Protein AF-A0A3B8WG36-F1 (afdb_monomer)

Nearest PDB structures (foldseek):
  2zdi-assembly1_B-2  TM=5.752E-01  e=4.398E+00  Pyrococcus horikoshii
  7kld-assembly1_A-2  TM=3.829E-01  e=3.594E+00  Staphylococcus aureus
  7jvs-assembly1_D  TM=3.940E-01  e=5.030E+00  Staphylococcus aureus
  7kld-assembly1_B  TM=3.792E-01  e=7.530E+00  Staphylococcus aureus

Solvent-accessible surface area (backbone atoms only — not comparable to full-atom values): 5526 Å² total; per-residue (Å²): 139,88,62,72,47,78,42,79,43,51,72,69,74,76,45,77,57,81,57,57,78,45,74,41,89,44,99,93,45,71,44,74,45,56,43,57,38,66,70,54,48,52,55,47,51,54,50,47,52,54,50,53,50,52,52,54,49,53,32,55,76,67,70,32,55,73,48,82,43,53,73,87,50,62,63,72,64,55,49,50,70,57,16,50,99,79,76,45,76,129

Structure (mmCIF, N/CA/C/O backbone):
data_AF-A0A3B8WG36-F1
#
_entry.id   AF-A0A3B8WG36-F1
#
loop_
_atom_site.group_PDB
_atom_site.id
_atom_site.type_symbol
_atom_site.label_atom_id
_atom_site.label_alt_id
_atom_site.label_comp_id
_atom_site.label_asym_id
_atom_site.label_entity_id
_atom_site.label_seq_id
_atom_site.pdbx_PDB_ins_code
_atom_site.Cartn_x
_atom_site.Cartn_y
_atom_site.Cartn_z
_atom_site.occupancy
_atom_site.B_iso_or_equiv
_atom_site.auth_seq_id
_atom_site.auth_comp_id
_atom_site.auth_asym_id
_atom_site.auth_atom_id
_atom_site.pdbx_PDB_model_num
ATOM 1 N N . ASN A 1 1 ? -15.357 -6.067 22.396 1.00 57.97 1 ASN A N 1
ATOM 2 C CA . ASN A 1 1 ? -14.125 -6.293 21.614 1.00 57.97 1 ASN A CA 1
ATOM 3 C C . ASN A 1 1 ? -14.239 -5.556 20.298 1.00 57.97 1 ASN A C 1
ATOM 5 O O . ASN A 1 1 ? -14.958 -6.023 19.429 1.00 57.97 1 ASN A O 1
ATOM 9 N N . SER A 1 2 ? -13.616 -4.385 20.187 1.00 69.69 2 SER A N 1
ATOM 10 C CA . SER A 1 2 ? -13.455 -3.682 18.913 1.00 69.69 2 SER A CA 1
ATOM 11 C C . SER A 1 2 ? -12.106 -4.073 18.311 1.00 69.69 2 SER A C 1
ATOM 13 O O . SER A 1 2 ? -11.110 -4.161 19.029 1.00 69.69 2 SER A O 1
ATOM 15 N N . VAL A 1 3 ? -12.093 -4.361 17.011 1.00 78.56 3 VAL A N 1
ATOM 16 C CA . VAL A 1 3 ? -10.879 -4.643 16.239 1.00 78.56 3 VAL A CA 1
ATOM 17 C C . VAL A 1 3 ? -10.686 -3.484 15.274 1.00 78.56 3 VAL A C 1
ATOM 19 O O . VAL A 1 3 ? -11.631 -3.079 14.600 1.00 78.56 3 VAL A O 1
ATOM 22 N N . SER A 1 4 ? -9.465 -2.967 15.211 1.00 80.44 4 SER A N 1
ATOM 23 C CA . SER A 1 4 ? -9.081 -1.902 14.289 1.00 80.44 4 SER A CA 1
ATOM 24 C C . SER A 1 4 ? -7.836 -2.339 13.525 1.00 80.44 4 SER A C 1
ATOM 26 O O . SER A 1 4 ? -6.996 -3.062 14.064 1.00 80.44 4 SER A O 1
ATOM 28 N N . ALA A 1 5 ? -7.727 -1.920 12.269 1.00 83.62 5 ALA A N 1
ATOM 29 C CA . ALA A 1 5 ? -6.633 -2.281 11.382 1.00 83.62 5 ALA A CA 1
ATOM 30 C C . ALA A 1 5 ? -5.731 -1.071 11.112 1.00 83.62 5 ALA A C 1
ATOM 32 O O . ALA A 1 5 ? -6.207 0.027 10.826 1.00 83.62 5 ALA A O 1
ATOM 33 N N . ILE A 1 6 ? -4.418 -1.290 11.155 1.00 84.75 6 ILE A N 1
ATOM 34 C CA . ILE A 1 6 ? -3.434 -0.341 10.632 1.00 84.75 6 ILE A CA 1
ATOM 35 C C . ILE A 1 6 ? -2.780 -1.002 9.438 1.00 84.75 6 ILE A C 1
ATOM 37 O O . ILE A 1 6 ? -2.217 -2.092 9.549 1.00 84.75 6 ILE A O 1
ATOM 41 N N . ARG A 1 7 ? -2.867 -0.337 8.296 1.00 85.81 7 ARG A N 1
ATOM 42 C CA . ARG A 1 7 ? -2.242 -0.779 7.067 1.00 85.81 7 ARG A CA 1
ATOM 43 C C . ARG A 1 7 ? -0.968 0.012 6.842 1.00 85.81 7 ARG A C 1
ATOM 45 O O . ARG A 1 7 ? -1.020 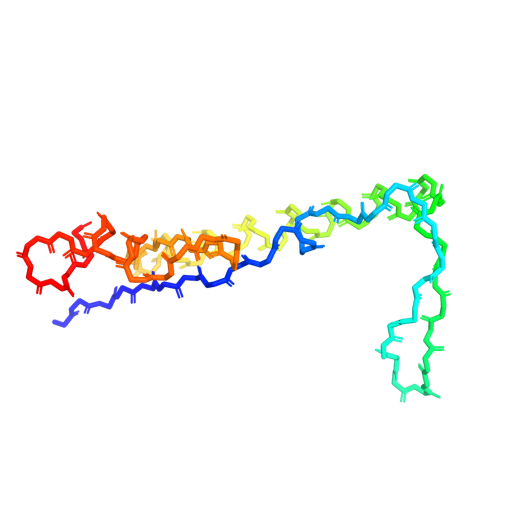1.229 6.731 1.00 85.81 7 ARG A O 1
ATOM 52 N N . ILE A 1 8 ? 0.152 -0.685 6.728 1.00 84.38 8 ILE A N 1
ATOM 53 C CA . ILE A 1 8 ? 1.419 -0.095 6.299 1.00 84.38 8 ILE A CA 1
ATOM 54 C C . ILE A 1 8 ? 1.481 -0.241 4.781 1.00 84.38 8 ILE A C 1
ATOM 56 O O . ILE A 1 8 ? 1.249 -1.336 4.272 1.00 84.38 8 ILE A O 1
ATOM 60 N N . GLN A 1 9 ? 1.727 0.855 4.071 1.00 83.69 9 GLN A N 1
ATOM 61 C CA . GLN A 1 9 ? 1.751 0.874 2.614 1.00 83.69 9 GLN A CA 1
ATOM 62 C C . GLN A 1 9 ? 2.965 1.647 2.108 1.00 83.69 9 GLN A C 1
ATOM 64 O O . GLN A 1 9 ? 3.219 2.770 2.544 1.00 83.69 9 GLN A O 1
ATOM 69 N N . ASP A 1 10 ? 3.680 1.066 1.149 1.00 81.12 10 ASP A N 1
ATOM 70 C CA . ASP A 1 10 ? 4.758 1.757 0.449 1.00 81.12 10 ASP A CA 1
ATOM 71 C C . ASP A 1 10 ? 4.216 2.529 -0.771 1.00 81.12 10 ASP A C 1
ATOM 73 O O . ASP A 1 10 ? 3.362 2.008 -1.497 1.00 81.12 10 ASP A O 1
ATOM 77 N N . PRO A 1 11 ? 4.667 3.765 -1.057 1.00 75.75 11 PRO A N 1
ATOM 78 C CA . PRO A 1 11 ? 4.256 4.479 -2.266 1.00 75.75 11 PRO A CA 1
ATOM 79 C C . PRO A 1 11 ? 4.542 3.722 -3.569 1.00 75.75 11 PRO A C 1
ATOM 81 O O . PRO A 1 11 ? 3.783 3.869 -4.528 1.00 75.75 11 PRO A O 1
ATOM 84 N N . LEU A 1 12 ? 5.587 2.890 -3.606 1.00 74.38 12 LEU A N 1
ATOM 85 C CA . LEU A 1 12 ? 5.915 2.052 -4.761 1.00 74.38 12 LEU A CA 1
ATOM 86 C C . LEU A 1 12 ? 4.894 0.928 -4.985 1.00 74.38 12 LEU A C 1
ATOM 88 O O . LEU A 1 12 ? 4.796 0.399 -6.090 1.00 74.38 12 LEU A O 1
ATOM 92 N N . GLU A 1 13 ? 4.086 0.584 -3.979 1.00 73.62 13 GLU A N 1
ATOM 93 C CA . GLU A 1 13 ? 2.957 -0.337 -4.153 1.00 73.62 13 GLU A CA 1
ATOM 94 C C . GLU A 1 13 ? 1.778 0.333 -4.870 1.00 73.62 13 GLU A C 1
ATOM 96 O O . GLU A 1 13 ? 0.976 -0.353 -5.504 1.00 73.62 13 GLU A O 1
ATOM 101 N N . LYS A 1 14 ? 1.667 1.670 -4.801 1.00 71.31 14 LYS A N 1
ATOM 102 C CA . LYS A 1 14 ? 0.590 2.425 -5.465 1.00 71.31 14 LYS A CA 1
ATOM 103 C C . LYS A 1 14 ? 0.861 2.671 -6.937 1.00 71.31 14 LYS A C 1
ATOM 105 O O . LYS A 1 14 ? -0.078 2.689 -7.726 1.00 71.31 14 LYS A O 1
ATOM 110 N N . ALA A 1 15 ? 2.117 2.893 -7.299 1.00 71.12 15 ALA A N 1
ATOM 111 C CA . ALA A 1 15 ? 2.484 3.218 -8.663 1.00 71.12 15 ALA A CA 1
ATOM 112 C C . ALA A 1 15 ? 3.806 2.560 -9.028 1.00 71.12 15 ALA A C 1
ATOM 114 O O . ALA A 1 15 ? 4.801 2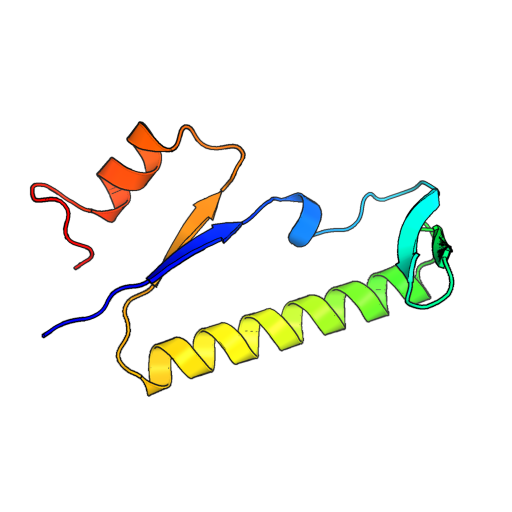.671 -8.311 1.00 71.12 15 ALA A O 1
ATOM 115 N N . LEU A 1 16 ? 3.817 1.922 -10.197 1.00 71.31 16 LEU A N 1
ATOM 116 C CA . LEU A 1 16 ? 5.066 1.499 -10.804 1.00 71.31 16 LEU A CA 1
ATOM 117 C C . LEU A 1 16 ? 5.900 2.726 -11.195 1.00 71.31 16 LEU A C 1
ATOM 119 O O . LEU A 1 16 ? 5.339 3.729 -11.649 1.00 71.31 16 LEU A O 1
ATOM 123 N N . PRO A 1 17 ? 7.235 2.640 -11.094 1.00 73.75 17 PRO A N 1
ATOM 124 C CA . PRO A 1 17 ? 8.121 3.632 -11.682 1.00 73.75 17 PRO A CA 1
ATOM 125 C C . PRO A 1 17 ? 7.836 3.801 -13.179 1.00 73.75 17 PRO A C 1
ATOM 127 O O . PRO A 1 17 ? 7.553 2.833 -13.883 1.00 73.75 17 PRO A O 1
ATOM 130 N N . SER A 1 18 ? 7.940 5.030 -13.685 1.00 69.62 18 SER A N 1
ATOM 131 C CA . SER A 1 18 ? 7.595 5.369 -15.076 1.00 69.62 18 SER A CA 1
ATOM 132 C C . SER A 1 18 ? 8.478 4.686 -16.128 1.00 69.62 18 SER A C 1
ATOM 134 O O . SER A 1 18 ? 8.108 4.618 -17.299 1.00 69.62 18 SER A O 1
ATOM 136 N N . SER A 1 19 ? 9.650 4.185 -15.731 1.00 74.25 19 SER A N 1
ATOM 137 C CA . SER A 1 19 ? 10.571 3.451 -16.595 1.00 74.25 19 SER A CA 1
ATOM 138 C C . SER A 1 19 ? 11.472 2.519 -15.784 1.00 74.25 19 SER A C 1
ATOM 140 O O . SER A 1 19 ? 11.645 2.695 -14.577 1.00 74.25 19 SER A O 1
ATOM 142 N N . GLY A 1 20 ? 12.049 1.525 -16.461 1.00 75.56 20 GLY A N 1
ATOM 143 C CA . GLY A 1 20 ? 12.999 0.579 -15.878 1.00 75.56 20 GLY A CA 1
ATOM 144 C C . GLY A 1 20 ? 12.553 -0.874 -16.013 1.00 75.56 20 GLY A C 1
ATOM 145 O O . GLY A 1 20 ? 11.374 -1.170 -16.210 1.00 75.56 20 GLY A O 1
ATOM 146 N N . ARG A 1 21 ? 13.520 -1.792 -15.918 1.00 79.56 21 ARG A N 1
ATOM 147 C CA . ARG A 1 21 ? 13.251 -3.229 -15.835 1.00 79.56 21 ARG A CA 1
ATOM 148 C C . ARG A 1 21 ? 13.352 -3.671 -14.392 1.00 79.56 21 ARG A C 1
ATOM 150 O O . ARG A 1 21 ? 14.382 -3.463 -13.755 1.00 79.56 21 ARG A O 1
ATOM 157 N N . PHE A 1 22 ? 12.301 -4.313 -13.915 1.00 77.88 22 PHE A N 1
ATOM 158 C CA . PHE A 1 22 ? 12.218 -4.798 -12.548 1.00 77.88 22 PHE A CA 1
ATOM 159 C C . PHE A 1 22 ? 12.104 -6.315 -12.570 1.00 77.88 22 PHE A C 1
ATOM 161 O O . PHE A 1 22 ? 11.364 -6.882 -13.377 1.00 77.88 22 PHE A O 1
ATOM 168 N N . ALA A 1 23 ? 12.866 -6.963 -11.696 1.00 78.44 23 ALA A N 1
ATOM 169 C CA . ALA A 1 23 ? 12.743 -8.386 -11.445 1.00 78.44 23 ALA A CA 1
ATOM 170 C C . ALA A 1 23 ? 11.722 -8.595 -10.327 1.00 78.44 23 ALA A C 1
ATOM 172 O O . ALA A 1 23 ? 11.887 -8.067 -9.228 1.00 78.44 23 ALA A O 1
ATOM 173 N N . VAL A 1 24 ? 10.688 -9.385 -10.595 1.00 75.31 24 VAL A N 1
ATOM 174 C CA . VAL A 1 24 ? 9.771 -9.888 -9.569 1.00 75.31 24 VAL A CA 1
ATOM 175 C C . VAL A 1 24 ? 9.971 -11.383 -9.413 1.00 75.31 24 VAL A C 1
ATOM 177 O O . VAL A 1 24 ? 10.192 -12.098 -10.388 1.00 75.31 24 VAL A O 1
ATOM 180 N N . ALA A 1 25 ? 9.899 -11.857 -8.172 1.00 74.62 25 ALA A N 1
ATOM 181 C CA . ALA A 1 25 ? 9.962 -13.277 -7.873 1.00 74.62 25 ALA A CA 1
ATOM 182 C C . ALA A 1 25 ? 8.768 -13.999 -8.520 1.00 74.62 25 ALA A C 1
ATOM 184 O O . ALA A 1 25 ? 7.617 -13.793 -8.134 1.00 74.62 25 ALA A O 1
ATOM 185 N N . GLY A 1 26 ? 9.052 -14.816 -9.531 1.00 80.00 26 GLY A N 1
ATOM 186 C CA . GLY A 1 26 ? 8.117 -15.774 -10.102 1.00 80.00 26 GLY A CA 1
ATOM 187 C C . GLY A 1 26 ? 8.333 -17.176 -9.522 1.00 80.00 26 GLY A C 1
ATOM 188 O O . GLY A 1 26 ? 9.363 -17.427 -8.894 1.00 80.00 26 GLY A O 1
ATOM 189 N N . PRO A 1 27 ? 7.382 -18.099 -9.743 1.00 80.19 27 PRO A N 1
ATOM 190 C CA . PRO A 1 27 ? 7.463 -19.471 -9.237 1.00 80.19 27 PRO A CA 1
ATOM 191 C C . PRO A 1 27 ? 8.693 -20.238 -9.751 1.00 80.19 27 PRO A C 1
ATOM 193 O O . PRO A 1 27 ? 9.268 -21.017 -9.001 1.00 80.19 27 PRO A O 1
ATOM 196 N N . ASP A 1 28 ? 9.138 -19.956 -10.980 1.00 86.00 28 ASP A N 1
ATOM 197 C CA . ASP A 1 28 ? 10.277 -20.631 -11.624 1.00 86.00 28 ASP A CA 1
ATOM 198 C C . ASP A 1 28 ? 11.554 -19.767 -11.677 1.00 86.00 28 ASP A C 1
ATOM 200 O O . ASP A 1 28 ? 12.555 -20.155 -12.281 1.00 86.00 28 ASP A O 1
ATOM 204 N N . GLY A 1 29 ? 11.534 -18.570 -11.077 1.00 82.06 29 GLY A N 1
ATOM 205 C CA . GLY A 1 29 ? 12.649 -17.621 -11.109 1.00 82.06 29 GLY A CA 1
ATOM 206 C C . GLY A 1 29 ? 12.223 -16.163 -11.306 1.00 82.06 29 GLY A C 1
ATOM 207 O O . GLY A 1 29 ? 11.029 -15.860 -11.380 1.00 82.06 29 GLY A O 1
ATOM 208 N N . PRO A 1 30 ? 13.186 -15.224 -11.364 1.00 83.00 30 PRO A N 1
ATOM 209 C CA . PRO A 1 30 ? 12.890 -13.807 -11.522 1.00 83.00 30 PRO A CA 1
ATOM 210 C C . PRO A 1 30 ? 12.274 -13.527 -12.897 1.00 83.00 30 PRO A C 1
ATOM 212 O O . PRO A 1 30 ? 12.911 -13.705 -13.936 1.00 83.00 30 PRO A O 1
ATOM 215 N N . ILE A 1 31 ? 11.033 -13.049 -12.895 1.00 81.00 31 ILE A N 1
ATOM 216 C CA . ILE A 1 31 ? 10.347 -12.553 -14.082 1.00 81.00 31 ILE A CA 1
ATOM 217 C C . ILE A 1 31 ? 10.695 -11.078 -14.224 1.00 81.00 31 ILE A C 1
ATOM 219 O O . ILE A 1 31 ? 10.418 -10.267 -13.338 1.00 81.00 31 ILE A O 1
ATOM 223 N N . TRP A 1 32 ? 11.294 -10.735 -15.356 1.00 80.81 32 TRP A N 1
ATOM 224 C CA . TRP A 1 32 ? 11.605 -9.357 -15.698 1.00 80.81 32 TRP A CA 1
ATOM 225 C C . TRP A 1 32 ? 10.427 -8.737 -16.428 1.00 80.81 32 TRP A C 1
ATOM 227 O O . TRP A 1 32 ? 9.986 -9.259 -17.452 1.00 80.81 32 TRP A O 1
ATOM 237 N N . PHE A 1 33 ? 9.947 -7.602 -15.939 1.00 79.94 33 PHE A N 1
ATOM 238 C CA . PHE A 1 33 ? 8.988 -6.790 -16.675 1.00 79.94 33 PHE A CA 1
ATOM 239 C C . PHE A 1 33 ? 9.540 -5.393 -16.907 1.00 79.94 33 PHE A C 1
ATOM 241 O O . PHE A 1 33 ? 10.345 -4.866 -16.137 1.00 79.94 33 PHE A O 1
ATOM 248 N N . ASP A 1 34 ? 9.098 -4.812 -18.015 1.00 81.62 34 ASP A N 1
ATOM 249 C CA . ASP A 1 34 ? 9.407 -3.447 -18.395 1.00 81.62 34 ASP A CA 1
ATOM 250 C C . ASP A 1 34 ? 8.297 -2.530 -17.880 1.00 81.62 34 ASP A C 1
ATOM 252 O O . ASP A 1 34 ? 7.162 -2.580 -18.364 1.00 81.62 34 ASP 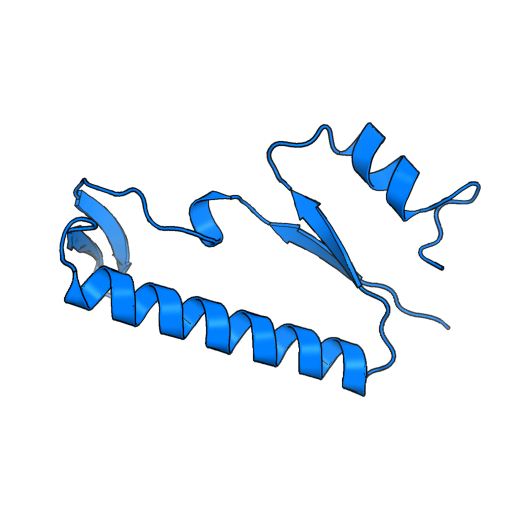A O 1
ATOM 256 N N . ALA A 1 35 ? 8.620 -1.699 -16.891 1.00 79.19 35 ALA A N 1
ATOM 257 C CA . ALA A 1 35 ? 7.673 -0.757 -16.311 1.00 79.19 35 ALA A CA 1
ATOM 258 C C . ALA A 1 35 ? 7.302 0.379 -17.273 1.00 79.19 35 ALA A C 1
ATOM 260 O O . ALA A 1 35 ? 6.323 1.072 -17.021 1.00 79.19 35 ALA A O 1
ATOM 261 N N . SER A 1 36 ? 8.023 0.552 -18.389 1.00 80.56 36 SER A N 1
ATOM 262 C CA . SER A 1 36 ? 7.660 1.514 -19.436 1.00 80.56 36 SER A CA 1
ATOM 263 C C . SER A 1 36 ? 6.578 0.999 -20.393 1.00 80.56 36 SER A C 1
ATOM 265 O O . SER A 1 36 ? 6.056 1.772 -21.194 1.00 80.56 36 SER A O 1
ATOM 267 N N . ASN A 1 37 ? 6.208 -0.288 -20.325 1.00 84.69 37 ASN A N 1
ATOM 268 C CA . ASN A 1 37 ? 5.183 -0.858 -21.195 1.00 84.69 37 ASN A CA 1
ATOM 269 C C . ASN A 1 37 ? 3.782 -0.335 -20.803 1.00 84.69 37 ASN A C 1
ATOM 271 O O . ASN A 1 37 ? 3.276 -0.709 -19.739 1.00 84.69 37 ASN A O 1
ATOM 275 N N . PRO A 1 38 ? 3.090 0.441 -21.663 1.00 84.19 38 PRO A N 1
ATOM 276 C CA . PRO A 1 38 ? 1.813 1.062 -21.303 1.00 84.19 38 PRO A CA 1
ATOM 277 C C . PRO A 1 38 ? 0.704 0.051 -20.993 1.00 84.19 38 PRO A C 1
ATOM 279 O O . PRO A 1 38 ? -0.118 0.269 -20.105 1.00 84.19 38 PRO A O 1
ATOM 282 N N . ARG A 1 39 ? 0.691 -1.095 -21.689 1.00 85.88 39 ARG A N 1
ATOM 283 C CA . ARG A 1 39 ? -0.290 -2.162 -21.441 1.00 85.88 39 ARG A CA 1
ATOM 284 C C . ARG A 1 39 ? -0.067 -2.803 -20.074 1.00 85.88 39 ARG A C 1
ATOM 286 O O . ARG A 1 39 ? -1.029 -3.151 -19.394 1.00 85.88 39 ARG A O 1
ATOM 293 N N . PHE A 1 40 ? 1.195 -2.953 -19.675 1.00 83.50 40 PHE A N 1
ATOM 294 C CA . PHE A 1 40 ? 1.546 -3.461 -18.354 1.00 83.50 40 PHE A CA 1
ATOM 295 C C . PHE A 1 40 ? 1.179 -2.459 -17.256 1.00 83.50 40 PHE A C 1
ATOM 297 O O . PHE A 1 40 ? 0.554 -2.855 -16.278 1.00 83.50 40 PHE A O 1
ATOM 304 N N . GLN A 1 41 ? 1.480 -1.171 -17.448 1.00 82.88 41 GLN A N 1
ATOM 305 C CA . GLN A 1 41 ? 1.094 -0.106 -16.516 1.00 82.88 41 GLN A CA 1
ATOM 306 C C . GLN A 1 41 ? -0.421 -0.086 -16.272 1.00 82.88 41 GLN A C 1
ATOM 308 O O . GLN A 1 41 ? -0.855 -0.071 -15.125 1.00 82.88 41 GLN A O 1
ATOM 313 N N . GLN A 1 42 ? -1.228 -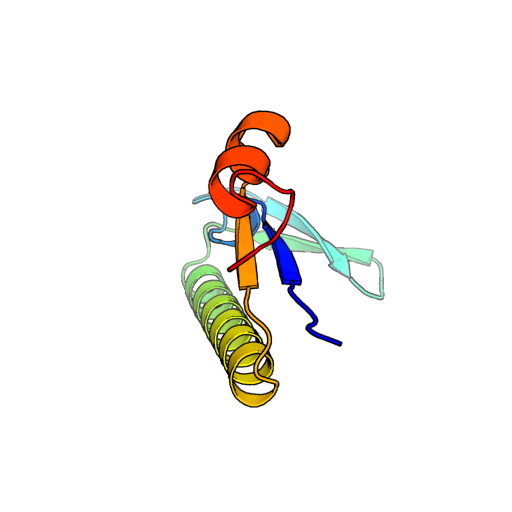0.164 -17.335 1.00 86.06 42 GLN A N 1
ATOM 314 C CA . GLN A 1 42 ? -2.690 -0.210 -17.221 1.00 86.06 42 GLN A CA 1
ATOM 315 C C . GLN A 1 42 ? -3.178 -1.462 -16.483 1.00 86.06 42 GLN A C 1
ATOM 317 O O . GLN A 1 42 ? -3.998 -1.360 -15.573 1.00 86.06 42 GLN A O 1
ATOM 322 N N . ALA A 1 43 ? -2.658 -2.641 -16.840 1.00 86.00 43 ALA A N 1
ATOM 323 C CA . ALA A 1 43 ? -3.030 -3.890 -16.178 1.00 86.00 43 ALA A CA 1
ATOM 324 C C . ALA A 1 43 ? -2.629 -3.900 -14.692 1.00 86.00 43 ALA A C 1
ATOM 326 O O . ALA A 1 43 ? -3.375 -4.403 -13.851 1.00 86.00 43 ALA A O 1
ATOM 327 N N . TRP A 1 44 ? -1.469 -3.326 -14.361 1.00 83.88 44 TRP A N 1
ATOM 328 C CA . TRP A 1 44 ? -1.016 -3.153 -12.986 1.00 83.88 44 TRP A CA 1
ATOM 329 C C . TRP A 1 44 ? -1.936 -2.214 -12.212 1.00 83.88 44 TRP A C 1
ATOM 331 O O . TRP A 1 44 ? -2.441 -2.600 -11.161 1.00 83.88 44 TRP A O 1
ATOM 341 N N . GLN A 1 45 ? -2.209 -1.027 -12.758 1.00 85.88 45 GLN A N 1
ATOM 342 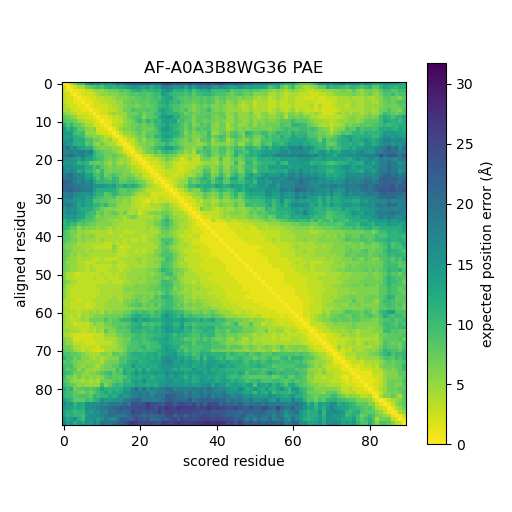C CA . GLN A 1 45 ? -3.083 -0.030 -12.144 1.00 85.88 45 GLN A CA 1
ATOM 343 C C . GLN A 1 45 ? -4.461 -0.625 -11.837 1.00 85.88 45 GLN A C 1
ATOM 345 O O . GLN A 1 45 ? -4.924 -0.570 -10.700 1.00 85.88 45 GLN A O 1
ATOM 350 N N . GLN A 1 46 ? -5.064 -1.304 -12.815 1.00 89.00 46 GLN A N 1
ATOM 351 C CA . GLN A 1 46 ? -6.362 -1.952 -12.647 1.00 89.00 46 GLN A CA 1
ATOM 352 C C . GLN A 1 46 ? -6.328 -3.054 -11.576 1.00 89.00 46 GLN A C 1
ATOM 354 O O . GLN A 1 46 ? -7.279 -3.211 -10.804 1.00 89.00 46 GLN A O 1
ATOM 359 N N . LYS A 1 47 ? -5.237 -3.830 -11.510 1.00 88.06 47 LYS A N 1
ATOM 360 C CA . LYS A 1 47 ? -5.053 -4.874 -10.494 1.00 88.06 47 LYS A CA 1
ATOM 361 C C . LYS A 1 47 ? -4.947 -4.275 -9.092 1.00 88.06 47 LYS A C 1
ATOM 363 O O . LYS A 1 47 ? -5.592 -4.798 -8.184 1.00 88.06 47 LYS A O 1
ATOM 368 N N . ILE A 1 48 ? -4.161 -3.210 -8.925 1.00 87.12 48 ILE A N 1
ATOM 369 C CA 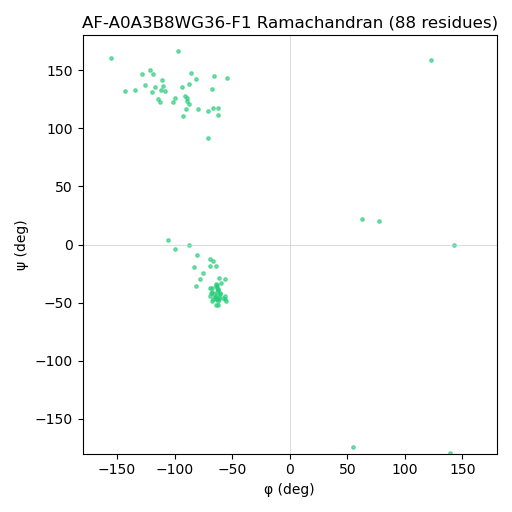. ILE A 1 48 ? -4.019 -2.504 -7.649 1.00 87.12 48 ILE A CA 1
ATOM 370 C C . ILE A 1 48 ? -5.363 -1.912 -7.233 1.00 87.12 48 ILE A C 1
ATOM 372 O O . ILE A 1 48 ? -5.850 -2.253 -6.164 1.00 87.12 48 ILE A O 1
ATOM 376 N N . GLU A 1 49 ? -6.032 -1.146 -8.094 1.00 89.62 49 GLU A N 1
ATOM 377 C CA . GLU A 1 49 ? -7.344 -0.551 -7.794 1.00 89.62 49 GLU A CA 1
ATOM 378 C C . GLU A 1 49 ? -8.385 -1.601 -7.388 1.00 89.62 49 GLU A C 1
ATOM 380 O O . GLU A 1 49 ? -9.086 -1.442 -6.389 1.00 89.62 49 GLU A O 1
ATOM 385 N N . THR A 1 50 ? -8.442 -2.72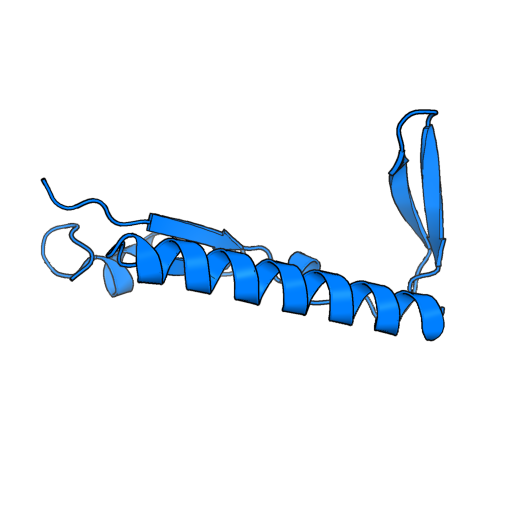5 -8.108 1.00 90.56 50 THR A N 1
ATOM 386 C CA . THR A 1 50 ? -9.349 -3.830 -7.767 1.00 90.56 50 THR A CA 1
ATOM 387 C C . THR A 1 50 ? -9.014 -4.442 -6.406 1.00 90.56 50 THR A C 1
ATOM 389 O O . THR A 1 50 ? -9.915 -4.798 -5.645 1.00 90.56 50 THR A O 1
ATOM 392 N N . HIS A 1 51 ? -7.727 -4.609 -6.095 1.00 89.31 51 HIS A N 1
ATOM 393 C CA . HIS A 1 51 ? -7.285 -5.146 -4.810 1.00 89.31 51 HIS A CA 1
ATOM 394 C C . HIS A 1 51 ? -7.622 -4.196 -3.654 1.00 89.31 51 HIS A C 1
ATOM 396 O O . HIS A 1 51 ? -8.194 -4.635 -2.657 1.00 89.31 51 HIS A O 1
ATOM 402 N N . GLU A 1 52 ? -7.332 -2.906 -3.819 1.00 89.19 52 GLU A N 1
ATOM 403 C CA . GLU A 1 52 ? -7.631 -1.850 -2.848 1.00 89.19 52 GLU A CA 1
ATOM 404 C C . GLU A 1 52 ? -9.126 -1.777 -2.539 1.00 89.19 52 GLU A C 1
ATOM 406 O O . GLU A 1 52 ? -9.527 -1.767 -1.374 1.00 89.19 52 GLU A O 1
ATOM 411 N N . GLN A 1 53 ? -9.960 -1.815 -3.581 1.00 90.12 53 GLN A N 1
ATOM 412 C CA . GLN A 1 53 ? -11.409 -1.792 -3.431 1.00 90.12 53 GLN A CA 1
ATOM 413 C C . GLN A 1 53 ? -11.911 -3.004 -2.637 1.00 90.12 53 GLN A C 1
ATOM 415 O O . GLN A 1 53 ? -12.670 -2.850 -1.682 1.00 90.12 53 GLN A O 1
ATOM 420 N N . ARG A 1 54 ? -11.433 -4.212 -2.971 1.00 90.75 54 ARG A N 1
ATOM 421 C CA . ARG A 1 54 ? -11.800 -5.440 -2.245 1.00 90.75 54 ARG A CA 1
ATOM 422 C C . ARG A 1 54 ? -11.392 -5.382 -0.777 1.00 90.75 54 ARG A C 1
ATOM 424 O O . ARG A 1 54 ? -12.168 -5.792 0.081 1.00 90.75 54 ARG A O 1
ATOM 431 N N . LEU A 1 55 ? -10.193 -4.883 -0.480 1.00 89.38 55 LEU A N 1
ATOM 432 C CA . LEU A 1 55 ? -9.716 -4.751 0.895 1.00 89.38 55 LEU A CA 1
ATOM 433 C C . LEU A 1 55 ? -10.582 -3.763 1.689 1.00 89.38 55 LEU A C 1
ATOM 435 O O . LEU A 1 55 ? -11.017 -4.085 2.796 1.00 89.38 55 LEU A O 1
ATOM 439 N N . ALA A 1 56 ? -10.876 -2.598 1.108 1.00 87.69 56 ALA A N 1
ATOM 440 C CA . ALA A 1 56 ? -11.733 -1.588 1.721 1.00 87.69 56 ALA A CA 1
ATOM 441 C C . ALA A 1 56 ? -13.150 -2.122 1.987 1.00 87.69 56 ALA A C 1
ATOM 443 O O . ALA A 1 56 ? -13.713 -1.890 3.060 1.00 87.69 56 ALA A O 1
ATOM 444 N N . ASP A 1 57 ? -13.712 -2.878 1.044 1.00 90.12 57 ASP A N 1
ATOM 445 C CA . ASP A 1 57 ? -15.038 -3.477 1.187 1.00 90.12 57 ASP A CA 1
ATOM 446 C C . ASP A 1 57 ? -15.066 -4.555 2.279 1.00 90.12 57 ASP A C 1
ATOM 448 O O . ASP A 1 57 ? -15.992 -4.569 3.090 1.00 90.12 57 ASP A O 1
ATOM 452 N N . CYS A 1 58 ? -14.030 -5.394 2.377 1.00 89.94 58 CYS A N 1
ATOM 453 C CA . CYS A 1 58 ? -13.897 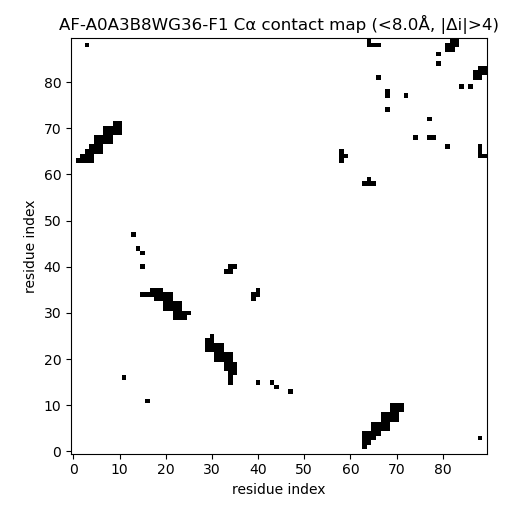-6.385 3.450 1.00 89.94 58 CYS A CA 1
ATOM 454 C C . CYS A 1 58 ? -13.827 -5.741 4.843 1.00 89.94 58 CYS A C 1
ATOM 456 O O . CYS A 1 58 ? -14.506 -6.193 5.770 1.00 89.94 58 CYS A O 1
ATOM 458 N N . LEU A 1 59 ? -13.025 -4.682 4.996 1.00 87.62 59 LEU A N 1
ATOM 459 C CA . LEU A 1 59 ? -12.880 -3.962 6.265 1.00 87.62 59 LEU A CA 1
ATOM 460 C C . LEU A 1 59 ? -14.201 -3.302 6.669 1.00 87.62 59 LEU A C 1
ATOM 462 O O . LEU A 1 59 ? -14.651 -3.459 7.806 1.00 87.62 59 LEU A O 1
ATOM 466 N N . ARG A 1 60 ? -14.879 -2.662 5.706 1.00 85.75 60 ARG A N 1
ATOM 467 C CA . ARG A 1 60 ? -16.189 -2.037 5.915 1.00 85.75 60 ARG A CA 1
ATOM 468 C C . ARG A 1 60 ? -17.255 -3.058 6.304 1.00 85.75 60 ARG A C 1
ATOM 470 O O . ARG A 1 60 ? -17.960 -2.844 7.286 1.00 85.75 60 ARG A O 1
ATOM 477 N N . ALA A 1 61 ? -17.365 -4.166 5.570 1.00 89.62 61 ALA A N 1
ATOM 478 C CA . ALA A 1 61 ? -18.338 -5.223 5.849 1.00 89.62 61 ALA A CA 1
ATOM 479 C C . ALA A 1 61 ? -18.134 -5.859 7.235 1.00 89.62 61 ALA A C 1
ATOM 481 O O . ALA A 1 61 ? -19.095 -6.295 7.863 1.00 89.62 61 ALA A O 1
ATOM 482 N N . SER A 1 62 ? -16.894 -5.866 7.728 1.00 87.62 62 SER A N 1
ATOM 483 C CA . SER A 1 62 ? -16.538 -6.399 9.047 1.00 87.62 62 SER A CA 1
ATOM 484 C C . SER A 1 62 ? -16.674 -5.377 10.184 1.00 87.62 62 SER A C 1
ATOM 486 O O . SER A 1 62 ? -16.383 -5.710 11.331 1.00 87.62 62 SER A O 1
ATOM 488 N N . GLY A 1 63 ? -17.073 -4.130 9.895 1.00 84.50 63 GLY A N 1
ATOM 489 C CA . GLY A 1 63 ? -17.128 -3.051 10.889 1.00 84.50 63 GLY A CA 1
ATOM 490 C C . GLY A 1 63 ? -15.760 -2.687 11.478 1.00 84.50 63 GLY A C 1
ATOM 491 O O . GLY A 1 63 ? -15.691 -2.153 12.582 1.00 84.50 63 GLY A O 1
ATOM 492 N N . VAL A 1 64 ? -14.671 -3.007 10.772 1.00 84.75 64 VAL A N 1
ATOM 493 C CA . VAL A 1 64 ? -13.300 -2.747 11.221 1.00 84.75 64 VAL A CA 1
ATOM 494 C C . VAL A 1 64 ? -12.888 -1.369 10.734 1.00 84.75 64 VAL A C 1
ATOM 496 O O . VAL A 1 64 ? -12.779 -1.132 9.530 1.00 84.75 64 VAL A O 1
ATOM 499 N N . PHE A 1 65 ? -12.618 -0.462 11.671 1.00 81.00 65 PHE A N 1
ATOM 500 C CA . PHE A 1 65 ? -12.003 0.813 11.328 1.00 81.00 65 PHE A CA 1
ATOM 501 C C . PHE A 1 65 ? -10.569 0.575 10.850 1.00 81.00 65 PHE A C 1
ATOM 503 O O . PHE A 1 65 ? -9.809 -0.153 11.496 1.00 81.00 65 PHE A O 1
ATOM 510 N N . SER A 1 66 ? -10.189 1.206 9.741 1.00 83.00 66 SER A N 1
ATOM 511 C CA . SER A 1 66 ? -8.853 1.081 9.167 1.00 83.00 66 SER A CA 1
ATOM 512 C C . SER A 1 66 ? -8.184 2.429 8.965 1.00 83.00 66 SER A C 1
ATOM 514 O O . SER A 1 66 ? -8.796 3.344 8.416 1.00 83.00 66 SER A O 1
ATOM 516 N N . ALA A 1 67 ? -6.905 2.506 9.313 1.00 83.44 67 ALA A N 1
ATOM 517 C CA . ALA A 1 67 ? -6.037 3.625 8.979 1.00 83.44 67 ALA A CA 1
ATOM 518 C C . ALA A 1 67 ? -4.860 3.160 8.113 1.00 83.44 67 ALA A C 1
ATOM 520 O O . ALA A 1 67 ? -4.364 2.047 8.293 1.00 83.44 67 ALA A O 1
ATOM 521 N N . THR A 1 68 ? -4.397 4.020 7.207 1.00 83.56 68 THR A N 1
ATOM 522 C CA . THR A 1 68 ? -3.233 3.750 6.351 1.00 83.56 68 THR A CA 1
ATOM 523 C C . THR A 1 68 ? -2.057 4.608 6.796 1.00 83.56 68 THR A C 1
ATOM 525 O O . THR A 1 68 ? -2.207 5.812 6.977 1.00 83.56 68 THR A O 1
ATOM 528 N N . LEU A 1 69 ? -0.900 3.973 6.944 1.00 85.06 69 LEU A N 1
ATOM 529 C CA . LEU A 1 69 ? 0.385 4.555 7.299 1.00 85.06 69 LEU A CA 1
ATOM 530 C C . LEU A 1 69 ? 1.334 4.388 6.109 1.00 85.06 69 LEU A C 1
ATOM 532 O O . LEU A 1 69 ? 1.525 3.268 5.629 1.00 85.06 69 LEU A O 1
ATOM 536 N N . SER A 1 70 ? 1.926 5.480 5.634 1.00 82.56 70 SER A N 1
ATOM 537 C CA . SER A 1 70 ? 2.931 5.412 4.573 1.00 82.56 70 SER A CA 1
ATOM 538 C C . SER A 1 70 ? 4.302 5.037 5.140 1.00 82.56 70 SER A C 1
ATOM 540 O O . SER A 1 70 ? 4.683 5.531 6.199 1.00 82.56 70 SER A O 1
ATOM 542 N N . THR A 1 71 ? 5.090 4.235 4.420 1.00 82.62 71 THR A N 1
ATOM 543 C CA . THR A 1 71 ? 6.498 3.951 4.786 1.00 82.62 71 THR A CA 1
ATOM 544 C C . THR A 1 71 ? 7.414 5.176 4.683 1.00 82.62 71 THR A C 1
ATOM 546 O O . THR A 1 71 ? 8.525 5.155 5.205 1.00 82.62 71 THR A O 1
ATOM 549 N N . VAL A 1 72 ? 6.961 6.252 4.029 1.00 82.44 72 VAL A N 1
ATOM 550 C CA . VAL A 1 72 ? 7.704 7.522 3.912 1.00 82.44 72 VAL A CA 1
ATOM 551 C C . VAL A 1 72 ? 7.510 8.419 5.136 1.00 82.44 72 VAL A C 1
ATOM 553 O O . VAL A 1 72 ? 8.291 9.341 5.363 1.00 82.44 72 VAL A O 1
ATOM 556 N N . GLU A 1 73 ? 6.463 8.176 5.919 1.00 79.12 73 GLU A N 1
ATOM 557 C CA . GLU A 1 73 ? 6.154 8.972 7.102 1.00 79.12 73 GLU A CA 1
ATOM 558 C C . GLU A 1 73 ? 6.918 8.449 8.320 1.00 79.12 73 GLU A C 1
ATOM 560 O O . GLU A 1 73 ? 7.139 7.247 8.465 1.00 79.12 73 GLU A O 1
ATOM 565 N N . ASP A 1 74 ? 7.285 9.351 9.237 1.00 80.50 74 ASP A N 1
ATOM 566 C CA . ASP A 1 74 ? 7.761 8.931 10.553 1.00 80.50 74 ASP A CA 1
ATOM 567 C C . ASP A 1 74 ? 6.628 8.175 11.276 1.00 80.50 74 ASP A C 1
ATOM 569 O O . ASP A 1 74 ? 5.573 8.765 11.558 1.00 80.50 74 ASP A O 1
ATOM 573 N N . PRO A 1 75 ? 6.815 6.881 11.595 1.00 78.50 75 PRO A N 1
ATOM 574 C CA . PRO A 1 75 ? 5.738 6.043 12.098 1.00 78.50 75 PRO A CA 1
ATOM 575 C C . PRO A 1 75 ? 5.225 6.531 13.453 1.00 78.50 75 PRO A C 1
ATOM 577 O O . PRO A 1 75 ? 4.030 6.439 13.713 1.00 78.50 75 PRO A O 1
ATOM 580 N N . ALA A 1 76 ? 6.086 7.091 14.310 1.00 78.31 76 ALA A N 1
ATOM 581 C CA . ALA A 1 76 ? 5.670 7.591 15.617 1.00 78.31 76 ALA A CA 1
ATOM 582 C C . ALA A 1 76 ? 4.725 8.798 15.488 1.00 78.31 76 ALA A C 1
ATOM 584 O O . ALA A 1 76 ? 3.702 8.867 16.174 1.00 78.31 76 ALA A O 1
ATOM 585 N N . THR A 1 77 ? 5.035 9.722 14.579 1.00 77.69 77 THR A N 1
ATOM 586 C CA . THR A 1 77 ? 4.213 10.903 14.299 1.00 77.69 77 THR A CA 1
ATOM 587 C C . THR A 1 77 ? 2.879 10.521 13.663 1.00 77.69 77 THR A C 1
ATOM 589 O O . THR A 1 77 ? 1.823 10.948 14.138 1.00 77.69 77 THR A O 1
ATOM 592 N N . ALA A 1 78 ? 2.905 9.676 12.632 1.00 76.25 78 ALA A N 1
ATOM 593 C CA . ALA A 1 78 ? 1.701 9.279 11.912 1.00 76.25 78 ALA A CA 1
ATOM 594 C C . ALA A 1 78 ? 0.772 8.401 12.773 1.00 76.25 78 ALA A C 1
ATOM 596 O O . ALA A 1 78 ? -0.432 8.654 12.838 1.00 76.25 78 ALA A O 1
ATOM 597 N N . LEU A 1 79 ? 1.312 7.452 13.547 1.00 77.00 79 LEU A N 1
ATOM 598 C CA . LEU A 1 79 ? 0.515 6.662 14.495 1.00 77.00 79 LEU A CA 1
ATOM 599 C C . LEU A 1 79 ? -0.122 7.534 15.580 1.00 77.00 79 LEU A C 1
ATOM 601 O O . LEU A 1 79 ? -1.271 7.303 15.949 1.00 77.00 79 LEU A O 1
ATOM 605 N N . ARG A 1 80 ? 0.580 8.559 16.078 1.00 73.00 80 ARG A N 1
ATOM 606 C CA . ARG A 1 80 ? 0.035 9.464 17.101 1.00 73.00 80 ARG A CA 1
ATOM 607 C C . ARG A 1 80 ? -1.176 10.255 16.598 1.00 73.00 80 ARG A C 1
ATOM 609 O O . ARG A 1 80 ? -2.101 10.479 17.375 1.00 73.00 80 ARG A O 1
ATOM 616 N N . LEU A 1 81 ? -1.188 10.648 15.323 1.00 70.50 81 LEU A N 1
ATOM 617 C CA . LEU A 1 81 ? -2.339 11.303 14.691 1.00 70.50 81 LEU A CA 1
ATOM 618 C C . LEU A 1 81 ? -3.524 10.342 14.525 1.00 70.50 81 LEU A C 1
ATOM 620 O O . LEU A 1 81 ? -4.667 10.741 14.728 1.00 70.50 81 LEU A O 1
ATOM 624 N N . LEU A 1 82 ? -3.248 9.077 14.201 1.00 69.88 82 LEU A N 1
ATOM 625 C CA . LEU A 1 82 ? -4.270 8.055 13.957 1.00 69.88 82 LEU A CA 1
ATOM 626 C C . LEU A 1 82 ? -4.890 7.479 15.240 1.00 69.88 82 LEU A C 1
ATOM 628 O O . LEU A 1 82 ? -6.044 7.061 15.232 1.00 69.88 82 LEU A O 1
ATOM 632 N N . LEU A 1 83 ? -4.130 7.435 16.334 1.00 72.62 83 LEU A N 1
ATOM 633 C CA . LEU A 1 83 ? -4.506 6.741 17.570 1.00 72.62 83 LEU A CA 1
ATOM 634 C C . LEU A 1 83 ? -5.063 7.661 18.674 1.00 72.62 83 LEU A C 1
ATOM 636 O O . LEU A 1 83 ? -5.431 7.176 19.748 1.00 72.62 83 LEU A O 1
ATOM 640 N N . GLY A 1 84 ? -5.087 8.980 18.456 1.00 63.72 84 GLY A N 1
ATOM 641 C CA . GLY A 1 84 ? -5.566 9.963 19.432 1.00 63.72 84 GLY A CA 1
ATOM 642 C C . GLY A 1 84 ? -4.879 9.896 20.815 1.00 63.72 84 GLY A C 1
ATOM 643 O O . GLY A 1 84 ? -3.921 9.145 21.038 1.00 63.72 84 GLY A O 1
ATOM 644 N N . PRO A 1 85 ? -5.345 10.692 21.796 1.00 55.91 85 PRO A N 1
ATOM 645 C CA . PRO A 1 85 ? -4.886 10.588 23.177 1.00 55.91 85 PRO A CA 1
ATOM 646 C C . PRO A 1 85 ? -5.440 9.298 23.803 1.00 55.91 85 PRO A C 1
ATOM 648 O O . PRO A 1 85 ? -6.547 9.269 24.331 1.00 55.91 85 PRO A O 1
ATOM 651 N N . GLY A 1 86 ? -4.675 8.208 23.708 1.00 60.62 86 GLY A N 1
ATOM 652 C CA . GLY A 1 86 ? -5.042 6.917 24.301 1.00 60.62 86 GLY A CA 1
ATOM 653 C C . GLY A 1 86 ? -4.682 5.677 23.486 1.00 60.62 86 GLY A C 1
ATOM 654 O O . GLY A 1 86 ? -4.955 4.574 23.954 1.00 60.62 86 GLY A O 1
ATOM 655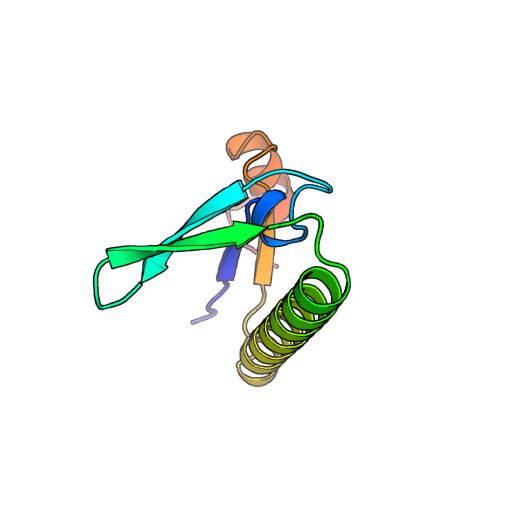 N N . GLY A 1 87 ? -4.074 5.812 22.301 1.00 61.19 87 GLY A N 1
ATOM 656 C CA . GLY A 1 87 ? -3.615 4.641 21.545 1.00 61.19 87 GLY A CA 1
ATOM 657 C C . GLY A 1 87 ? -4.743 3.891 20.823 1.00 61.19 87 GLY A C 1
ATOM 658 O O . GLY A 1 87 ? -4.597 2.704 20.543 1.00 61.19 87 GLY A O 1
ATOM 659 N N . ARG A 1 88 ? -5.891 4.535 20.581 1.00 58.53 88 ARG A N 1
ATOM 660 C CA . ARG A 1 88 ? -7.095 3.912 20.023 1.00 58.53 88 ARG A CA 1
ATOM 661 C C . ARG A 1 88 ? -7.493 4.568 18.715 1.00 58.53 88 ARG A C 1
ATOM 663 O O . ARG A 1 88 ? -7.629 5.782 18.642 1.00 58.53 88 ARG A O 1
ATOM 670 N N . ILE A 1 89 ? -7.742 3.738 17.711 1.00 59.56 89 ILE A N 1
ATOM 671 C CA . ILE A 1 89 ? -8.343 4.192 16.463 1.00 59.56 89 ILE A CA 1
ATOM 672 C C . ILE A 1 89 ? -9.853 4.324 16.713 1.00 59.56 89 ILE A C 1
ATOM 674 O O . ILE A 1 89 ? -10.479 3.342 17.123 1.00 59.56 89 ILE A O 1
ATOM 678 N N . GLY A 1 90 ? -10.375 5.549 16.605 1.00 56.03 90 GLY A N 1
ATOM 679 C CA . GLY A 1 90 ? -11.767 5.914 16.905 1.00 56.03 90 GLY A CA 1
ATOM 680 C C . GLY A 1 90 ? -12.719 5.654 15.753 1.00 56.03 90 GLY A C 1
ATOM 681 O O . GLY A 1 90 ? -12.313 5.926 14.605 1.00 56.03 90 GLY A O 1
#

pLDDT: mean 79.52, std 8.42, range [55.91, 90.75]

Organism: Marinobacter nauticus (NCBI:txid2743)

Mean predicted aligned error: 8.5 Å

Foldseek 3Di:
DAAAEEAEDEVCLQAPDCFDWDFDQDPVGTDIDTSVDVVVRVVSNVVSVVVVVVVVVVCVVVVYHYDYDYPVDDCVVVQCVQQDVPRHRD

Radius of gyration: 16.92 Å; Cα contacts (8 Å, |Δi|>4): 93; chains: 1; bounding box: 32×32×46 Å

Secondary structure (DSSP, 8-state):
---EEEEEE-HHHHS--SS-EEEEEETTEEEEEETT-HHHHHHHHHHHHHHHHHHHHHHHHTT-EEEEEETTS-HHHHHHHHHTTTT---

Sequence (90 aa):
NSVSAIRIQDPLEKALPSSGRFAVAGPDGPIWFDASNPRFQQAWQQKIETHEQRLADCLRASGVFSATLSTVEDPATALRLLLGPGGRIG